Protein AF-A0A0P9DBD9-F1 (afdb_monomer_lite)

Foldseek 3Di:
DDDDQDWDDPPCVVVCVVVVHDDPCPVPDTDDPVVSVVVVVVVVVVVVVD

Secondary structure (DSSP, 8-state):
----------TTHHHHHHTT---TTTTPPPPPHHHHHHHHHHHHHHHH--

pLDDT: mean 95.56, std 3.89, range [78.81, 98.38]

Radius of gyration: 15.42 Å; chains: 1; bounding box: 31×23×37 Å

Structure (mmCIF, N/CA/C/O backbone):
data_AF-A0A0P9DBD9-F1
#
_entry.id   AF-A0A0P9DBD9-F1
#
loop_
_atom_site.group_PDB
_atom_site.id
_atom_site.type_symbol
_atom_site.label_atom_id
_atom_site.label_alt_id
_atom_site.label_comp_id
_atom_site.label_asym_id
_atom_site.label_entity_id
_atom_site.label_seq_id
_atom_site.pdbx_PDB_ins_code
_atom_site.Cartn_x
_atom_site.Cartn_y
_atom_site.Cartn_z
_atom_site.occupancy
_atom_site.B_iso_or_equiv
_atom_site.auth_seq_id
_atom_site.auth_comp_id
_atom_site.auth_asym_id
_atom_site.auth_atom_id
_atom_site.pdbx_PDB_model_num
ATOM 1 N N . GLN A 1 1 ? 12.823 5.201 -18.084 1.00 81.00 1 GLN A N 1
ATOM 2 C CA . GLN A 1 1 ? 11.647 5.528 -17.242 1.00 81.00 1 GLN A CA 1
ATOM 3 C C . GLN A 1 1 ? 11.746 4.713 -15.953 1.00 81.00 1 GLN A C 1
ATOM 5 O O . GLN A 1 1 ? 12.109 3.544 -16.042 1.00 81.00 1 GLN A O 1
ATOM 10 N N . LYS A 1 2 ? 11.511 5.310 -14.777 1.00 85.44 2 LYS A N 1
ATOM 11 C CA . LYS A 1 2 ? 11.578 4.600 -13.485 1.00 85.44 2 LYS A CA 1
ATOM 12 C C . LYS A 1 2 ? 10.200 4.017 -13.156 1.00 85.44 2 LYS A C 1
ATOM 14 O O . LYS A 1 2 ? 9.211 4.731 -13.287 1.00 85.44 2 LYS A O 1
ATOM 19 N N . LEU A 1 3 ? 10.151 2.749 -12.752 1.00 90.94 3 LEU A N 1
ATOM 20 C CA . LEU A 1 3 ? 8.940 2.075 -12.281 1.00 90.94 3 LEU A CA 1
ATOM 21 C C . LEU A 1 3 ? 9.147 1.654 -10.827 1.00 90.94 3 LEU A C 1
ATOM 23 O O . LEU A 1 3 ? 10.192 1.098 -10.497 1.00 90.94 3 LEU A O 1
ATOM 27 N N . GLU A 1 4 ? 8.151 1.898 -9.982 1.00 93.69 4 GLU A N 1
ATOM 28 C CA . GLU A 1 4 ? 8.149 1.470 -8.586 1.00 93.69 4 GLU A CA 1
ATOM 29 C C . GLU A 1 4 ? 6.877 0.677 -8.289 1.00 93.69 4 GLU A C 1
ATOM 31 O O . GLU A 1 4 ? 5.771 1.113 -8.600 1.00 93.69 4 GLU A O 1
ATOM 36 N N . VAL A 1 5 ? 7.045 -0.499 -7.682 1.00 95.06 5 VAL A N 1
ATOM 37 C CA . VAL A 1 5 ? 5.939 -1.349 -7.229 1.00 95.06 5 VAL A CA 1
ATOM 38 C C . VAL A 1 5 ? 5.782 -1.150 -5.728 1.00 95.06 5 VAL A C 1
ATOM 40 O O . VAL A 1 5 ? 6.673 -1.523 -4.959 1.00 95.06 5 VAL A O 1
ATOM 43 N N . LEU A 1 6 ? 4.655 -0.563 -5.328 1.00 96.12 6 LEU A N 1
ATOM 44 C CA . LEU A 1 6 ? 4.335 -0.274 -3.934 1.00 96.12 6 LEU A CA 1
ATOM 45 C C . LEU A 1 6 ? 3.295 -1.268 -3.401 1.00 96.12 6 LEU A C 1
ATOM 47 O O . LEU A 1 6 ? 2.304 -1.533 -4.086 1.00 96.12 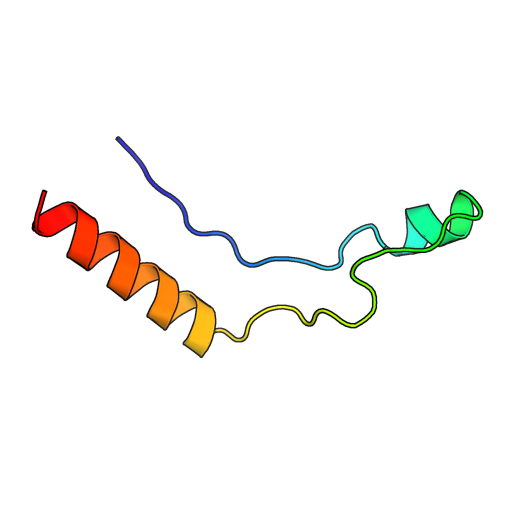6 LEU A O 1
ATOM 51 N N . PRO A 1 7 ? 3.487 -1.812 -2.188 1.00 96.56 7 PRO A N 1
ATOM 52 C CA . PRO A 1 7 ? 2.472 -2.632 -1.549 1.00 96.56 7 PRO A CA 1
ATOM 53 C C . PRO A 1 7 ? 1.279 -1.768 -1.129 1.00 96.56 7 PRO A C 1
ATOM 55 O O . PRO A 1 7 ? 1.430 -0.613 -0.725 1.00 96.56 7 PRO A O 1
ATOM 58 N N . TYR A 1 8 ? 0.083 -2.353 -1.176 1.00 96.69 8 TYR A N 1
ATOM 59 C CA . TYR A 1 8 ? -1.083 -1.765 -0.524 1.00 96.69 8 TYR A CA 1
ATOM 60 C C . TYR A 1 8 ? -0.817 -1.584 0.979 1.00 96.69 8 TYR A C 1
ATOM 62 O O . TYR A 1 8 ? -0.189 -2.433 1.607 1.00 96.69 8 TYR A O 1
ATOM 70 N N . HIS A 1 9 ? -1.320 -0.495 1.562 1.00 95.06 9 HIS A N 1
ATOM 71 C CA . HIS A 1 9 ? -1.199 -0.207 2.987 1.00 95.06 9 HIS A CA 1
AT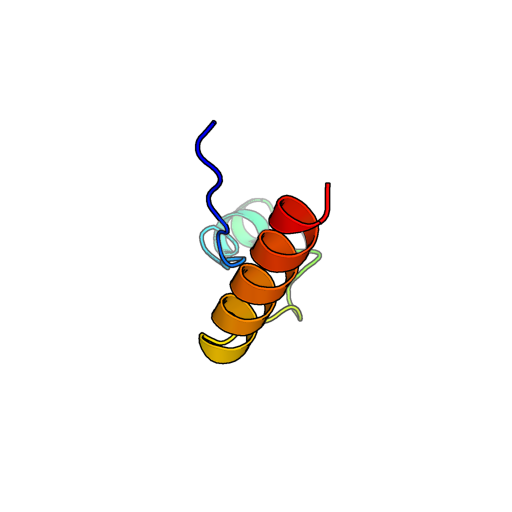OM 72 C C . HIS A 1 9 ? -2.546 0.188 3.601 1.00 95.06 9 HIS A C 1
ATOM 74 O O . HIS A 1 9 ? -3.396 0.802 2.957 1.00 95.06 9 HIS A O 1
ATOM 80 N N . ARG A 1 10 ? -2.696 -0.041 4.909 1.00 95.44 10 ARG A N 1
ATOM 81 C CA . ARG A 1 10 ? -3.903 0.310 5.685 1.00 95.44 10 ARG A CA 1
ATOM 82 C C . ARG A 1 10 ? -3.795 1.647 6.434 1.00 95.44 10 ARG A C 1
ATOM 84 O O . ARG A 1 10 ? -4.611 1.952 7.302 1.00 95.44 10 ARG A O 1
ATOM 91 N N . MET A 1 11 ? -2.785 2.467 6.131 1.00 95.31 11 MET A N 1
ATOM 92 C CA . MET A 1 11 ? -2.665 3.799 6.732 1.00 95.31 11 MET A CA 1
ATOM 93 C C . MET A 1 11 ? -3.884 4.660 6.379 1.00 95.31 11 MET A C 1
ATOM 95 O O . MET A 1 11 ? -4.269 4.760 5.217 1.00 95.31 11 MET A O 1
ATOM 99 N N . GLY A 1 12 ? -4.484 5.296 7.386 1.00 96.12 12 GLY A N 1
ATOM 100 C CA . GLY A 1 12 ? -5.641 6.178 7.206 1.00 96.12 12 GLY A CA 1
ATOM 101 C C . GLY A 1 12 ? -7.011 5.497 7.252 1.00 96.12 12 GLY A C 1
ATOM 102 O O . GLY A 1 12 ? -8.005 6.205 7.121 1.00 96.12 12 GLY A O 1
ATOM 103 N N . VAL A 1 13 ? -7.096 4.181 7.494 1.00 96.62 13 VAL A N 1
ATOM 104 C CA . VAL A 1 13 ? -8.387 3.485 7.699 1.00 96.62 13 VAL A CA 1
ATOM 105 C C . VAL A 1 13 ? -9.218 4.150 8.802 1.00 96.62 13 VAL A C 1
ATOM 107 O O . VAL A 1 13 ? -10.395 4.411 8.588 1.00 96.62 13 VAL A O 1
ATOM 110 N N . TYR A 1 14 ? -8.592 4.576 9.904 1.00 96.44 14 TYR A N 1
ATOM 111 C CA . TYR A 1 14 ? -9.263 5.292 11.001 1.00 96.44 14 TYR A CA 1
ATOM 112 C C . TYR A 1 14 ? -10.012 6.569 10.557 1.00 96.44 14 TYR A C 1
ATOM 114 O O . TYR A 1 14 ? -10.960 6.998 11.208 1.00 96.44 14 TYR A O 1
ATOM 122 N N . LYS A 1 15 ? -9.618 7.204 9.442 1.00 98.31 15 LYS A N 1
ATOM 123 C CA . LYS A 1 15 ? -10.317 8.393 8.924 1.00 98.31 15 LYS A CA 1
ATOM 124 C C . LYS A 1 15 ? -11.705 8.041 8.393 1.00 98.31 15 LYS A C 1
ATOM 126 O O . LYS A 1 15 ? -12.596 8.880 8.434 1.00 98.31 15 LYS A O 1
ATOM 131 N N . TRP A 1 16 ? -11.902 6.818 7.899 1.00 98.12 16 TRP A N 1
ATOM 132 C CA . TRP A 1 16 ? -13.214 6.343 7.459 1.00 98.12 16 TRP A CA 1
ATOM 133 C C . TRP A 1 16 ? -14.172 6.224 8.640 1.00 98.12 16 TRP A C 1
ATOM 135 O O . TRP A 1 16 ? -15.286 6.741 8.566 1.00 98.12 16 TRP A O 1
ATOM 145 N N . GLU A 1 17 ? -13.692 5.666 9.755 1.00 96.12 17 GLU A N 1
ATOM 146 C CA . GLU A 1 17 ? -14.434 5.607 11.019 1.00 96.12 17 GLU A CA 1
ATOM 147 C C . GLU A 1 17 ? -14.813 7.015 11.502 1.00 96.12 17 GLU A C 1
ATOM 149 O O . GLU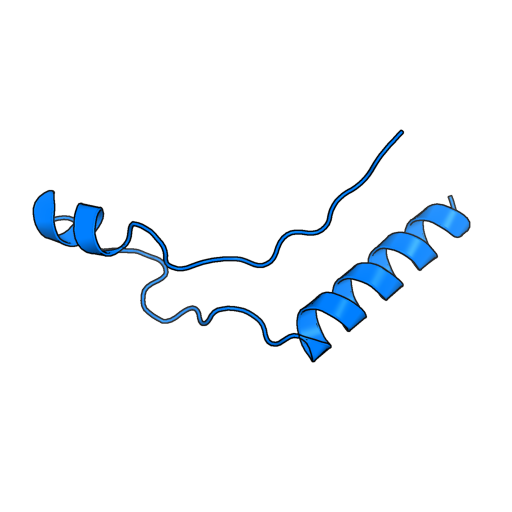 A 1 17 ? -15.978 7.272 11.797 1.00 96.12 17 GLU A O 1
ATOM 154 N N . GLN A 1 18 ? -13.866 7.963 11.486 1.00 98.38 18 GLN A N 1
ATOM 155 C CA . GLN A 1 18 ? -14.115 9.364 11.866 1.00 98.38 18 GLN A CA 1
ATOM 156 C C . GLN 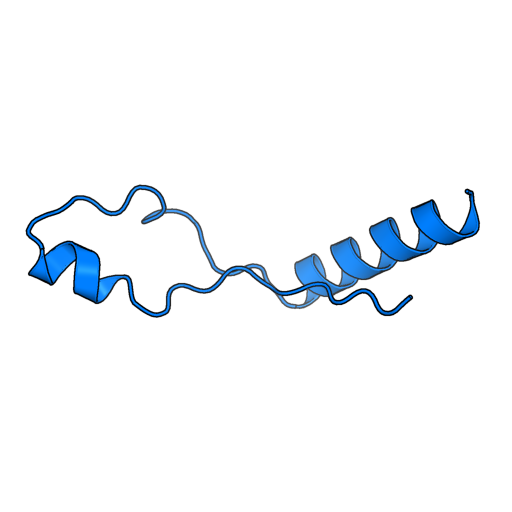A 1 18 ? -15.148 10.067 10.976 1.00 98.38 18 GLN A C 1
ATOM 158 O O . GLN A 1 18 ? -15.860 10.957 11.434 1.00 98.38 18 GLN A O 1
ATOM 163 N N . LEU A 1 19 ? -15.234 9.679 9.704 1.00 98.38 19 LEU A N 1
ATOM 164 C CA . LEU A 1 19 ? -16.212 10.210 8.755 1.00 98.38 19 LEU A CA 1
ATOM 165 C C . LEU A 1 19 ? -17.565 9.482 8.822 1.00 98.38 19 LEU A C 1
ATOM 167 O O . LEU A 1 19 ? -18.457 9.817 8.039 1.00 98.38 19 LEU A O 1
ATOM 171 N N . GLY A 1 20 ? -17.720 8.481 9.698 1.00 98.06 20 GLY A N 1
ATOM 172 C CA . GLY A 1 20 ? -18.917 7.643 9.767 1.00 98.06 20 GLY A CA 1
ATOM 173 C C . GLY A 1 20 ? -19.145 6.829 8.489 1.00 98.06 20 GLY A C 1
ATOM 174 O O . GLY A 1 20 ? -20.287 6.623 8.081 1.00 98.06 20 GLY A O 1
ATOM 175 N N . LYS A 1 21 ? -18.067 6.426 7.804 1.00 98.25 21 LYS A N 1
ATOM 176 C CA . LYS A 1 21 ? -18.112 5.700 6.526 1.00 98.25 21 LYS A CA 1
ATOM 177 C C . LYS A 1 21 ? -17.557 4.289 6.685 1.00 98.25 21 LYS A C 1
ATOM 179 O O . LYS A 1 21 ? -16.524 4.093 7.314 1.00 98.25 21 LYS A O 1
ATOM 184 N N . ALA A 1 22 ? -18.198 3.323 6.030 1.00 97.69 22 ALA A N 1
ATOM 185 C CA . ALA A 1 22 ? -17.669 1.967 5.912 1.00 97.69 22 ALA A CA 1
ATOM 186 C C . ALA A 1 22 ? -16.414 1.950 5.027 1.00 97.69 22 ALA A C 1
ATOM 188 O O . ALA A 1 22 ? -16.421 2.533 3.938 1.00 97.69 22 ALA A O 1
ATOM 189 N N . TYR A 1 23 ? -15.355 1.271 5.475 1.00 97.69 23 TYR A N 1
ATOM 190 C CA . TYR A 1 23 ? -14.139 1.100 4.686 1.00 97.69 23 TYR A CA 1
ATOM 191 C C . TYR A 1 23 ? -14.258 -0.133 3.775 1.00 97.69 23 TYR A C 1
ATOM 193 O O . TYR A 1 23 ? -14.302 -1.257 4.269 1.00 97.69 23 TYR A O 1
ATOM 201 N N . PRO A 1 24 ? -14.267 0.020 2.439 1.00 96.56 24 PRO A N 1
ATOM 202 C CA . PRO A 1 24 ? -14.588 -1.089 1.535 1.00 96.56 24 PRO A CA 1
ATOM 203 C C . PRO A 1 24 ? -13.526 -2.198 1.481 1.00 96.56 24 PRO A C 1
ATOM 205 O O . PRO A 1 24 ? -13.808 -3.282 0.983 1.00 96.56 24 PRO A O 1
ATOM 208 N N . LEU A 1 25 ? -12.306 -1.944 1.967 1.00 96.94 25 LEU A N 1
ATOM 209 C CA . LEU A 1 25 ? -11.188 -2.895 1.918 1.00 96.94 25 LEU A CA 1
ATOM 210 C C . LEU A 1 25 ? -10.829 -3.447 3.304 1.00 96.94 25 LEU A C 1
ATOM 212 O O . LEU A 1 25 ? -9.699 -3.870 3.536 1.00 96.94 25 LEU A O 1
ATOM 216 N N . GLU A 1 26 ? -11.770 -3.441 4.247 1.00 94.62 26 GLU A N 1
ATOM 217 C CA . GLU A 1 26 ? -11.520 -3.846 5.635 1.00 94.62 26 GLU A CA 1
ATOM 218 C C . GLU A 1 26 ? -10.954 -5.268 5.769 1.00 94.62 26 GLU A C 1
ATOM 220 O O . GLU A 1 26 ? -10.072 -5.513 6.599 1.00 94.62 26 GLU A O 1
ATOM 225 N N . HIS A 1 27 ? -11.372 -6.174 4.884 1.00 95.25 27 HIS A N 1
ATOM 226 C CA . HIS A 1 27 ? -10.917 -7.566 4.839 1.00 95.25 27 HIS A CA 1
ATOM 227 C C . HIS A 1 27 ? -9.699 -7.799 3.936 1.00 95.25 27 HIS A C 1
ATOM 229 O O . HIS A 1 27 ? -9.249 -8.934 3.806 1.00 95.25 27 HIS A O 1
ATOM 235 N N . VAL A 1 28 ? -9.154 -6.750 3.313 1.00 96.12 28 VAL A N 1
ATOM 236 C CA . VAL A 1 28 ? -7.978 -6.870 2.446 1.00 96.12 28 VAL A CA 1
ATOM 237 C C . VAL A 1 28 ? -6.708 -6.686 3.287 1.00 96.12 28 VAL A C 1
ATOM 239 O O . VAL A 1 28 ? -6.516 -5.625 3.898 1.00 96.12 28 VAL A O 1
ATOM 242 N N . PRO A 1 29 ? -5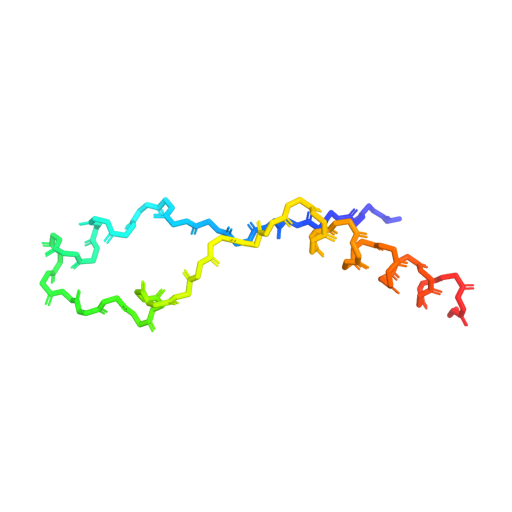.833 -7.703 3.372 1.00 94.62 29 PRO A N 1
ATOM 243 C CA . PRO A 1 29 ? -4.575 -7.584 4.093 1.00 94.62 29 PRO A CA 1
ATOM 244 C C . PRO A 1 29 ? -3.528 -6.815 3.274 1.00 94.62 29 PRO A C 1
ATOM 246 O O . PRO A 1 29 ? -3.588 -6.747 2.046 1.00 94.62 29 PRO A O 1
ATOM 249 N N . THR A 1 30 ? -2.531 -6.262 3.965 1.00 96.06 30 THR A N 1
ATOM 250 C CA . THR A 1 30 ? -1.274 -5.842 3.329 1.00 96.06 30 THR A CA 1
ATOM 251 C C . THR A 1 30 ? -0.609 -7.075 2.702 1.00 96.06 30 THR A C 1
ATOM 253 O O . THR A 1 30 ? -0.556 -8.111 3.370 1.00 96.06 30 THR A O 1
ATOM 256 N N . PRO A 1 31 ? -0.108 -7.000 1.455 1.00 97.19 31 PRO A N 1
ATOM 257 C CA . PRO A 1 31 ? 0.598 -8.120 0.845 1.00 97.19 31 PRO A CA 1
ATOM 258 C C . PRO A 1 31 ? 1.875 -8.449 1.626 1.00 97.19 31 PRO A C 1
ATOM 260 O O . PRO A 1 31 ? 2.543 -7.559 2.152 1.00 97.19 31 PRO A O 1
ATOM 263 N N . SER A 1 32 ? 2.229 -9.728 1.672 1.00 97.44 32 SER A N 1
ATOM 264 C CA . SER A 1 32 ? 3.506 -10.185 2.223 1.00 97.44 32 SER A CA 1
ATOM 265 C C . SER A 1 32 ? 4.688 -9.763 1.342 1.00 97.44 32 SER A C 1
ATOM 267 O O . SER A 1 32 ? 4.541 -9.550 0.134 1.00 97.44 32 SER A O 1
ATOM 269 N N . ASP A 1 33 ? 5.892 -9.735 1.916 1.00 96.75 33 ASP A N 1
ATOM 270 C CA . ASP A 1 33 ? 7.120 -9.436 1.167 1.00 96.75 33 ASP A CA 1
ATOM 271 C C . ASP A 1 33 ? 7.313 -10.390 -0.019 1.00 96.75 33 ASP A C 1
ATOM 273 O O . ASP A 1 33 ? 7.642 -9.966 -1.126 1.00 96.75 33 ASP A O 1
ATOM 277 N N . ARG A 1 34 ? 6.988 -11.676 0.167 1.00 98.19 34 ARG A N 1
ATOM 278 C CA . ARG A 1 34 ? 7.048 -12.691 -0.892 1.00 98.19 34 ARG A CA 1
ATOM 279 C C . ARG A 1 34 ? 6.095 -12.384 -2.051 1.00 98.19 34 ARG A C 1
ATOM 281 O O . ARG A 1 34 ? 6.432 -12.629 -3.211 1.00 98.19 34 ARG A O 1
ATOM 288 N N . GLU A 1 35 ? 4.893 -11.890 -1.760 1.00 98.00 35 GLU A N 1
ATOM 289 C CA . GLU A 1 35 ? 3.933 -11.484 -2.793 1.00 98.00 35 GLU A CA 1
ATOM 290 C C . GLU A 1 35 ? 4.417 -10.239 -3.536 1.00 98.00 35 GLU A C 1
ATOM 292 O O . GLU A 1 35 ? 4.326 -10.196 -4.766 1.00 98.00 35 GLU A O 1
ATOM 297 N N . LEU A 1 36 ? 4.999 -9.273 -2.819 1.00 97.50 36 LEU A N 1
ATOM 298 C CA . LEU A 1 36 ? 5.587 -8.074 -3.414 1.00 97.50 36 LEU A CA 1
ATOM 299 C C . LEU A 1 36 ? 6.768 -8.416 -4.336 1.00 97.50 36 LEU A C 1
ATOM 301 O O . LEU A 1 36 ? 6.832 -7.926 -5.464 1.00 97.50 36 LEU A O 1
ATOM 305 N N . GLU A 1 37 ? 7.681 -9.282 -3.896 1.00 97.75 37 GLU A N 1
ATOM 306 C CA . GLU A 1 37 ? 8.806 -9.770 -4.704 1.00 97.75 37 GLU A CA 1
ATOM 307 C C . GLU A 1 37 ? 8.333 -10.525 -5.948 1.00 97.75 37 GLU A C 1
ATOM 309 O O . GLU A 1 37 ? 8.837 -10.301 -7.053 1.00 97.75 37 GLU A O 1
ATOM 314 N N . ARG A 1 38 ? 7.329 -11.398 -5.792 1.00 98.31 38 ARG A N 1
ATOM 315 C CA . ARG A 1 38 ? 6.722 -12.115 -6.919 1.00 98.31 38 ARG A CA 1
ATOM 316 C C . ARG A 1 38 ? 6.126 -11.140 -7.934 1.00 98.31 38 ARG A C 1
ATOM 318 O O . ARG A 1 38 ? 6.342 -11.336 -9.128 1.00 98.31 38 ARG A O 1
ATOM 325 N N . ALA A 1 39 ? 5.393 -10.123 -7.480 1.00 98.06 39 ALA A N 1
ATOM 326 C CA . ALA A 1 39 ? 4.792 -9.119 -8.353 1.00 98.06 39 ALA A CA 1
ATOM 327 C C . ALA A 1 39 ? 5.860 -8.320 -9.113 1.00 98.06 39 ALA A C 1
ATOM 329 O O . ALA A 1 39 ? 5.773 -8.213 -10.335 1.00 98.06 39 ALA A O 1
ATOM 330 N N . LYS A 1 40 ? 6.900 -7.841 -8.414 1.00 97.00 40 LYS A N 1
ATOM 331 C CA . LYS A 1 40 ? 8.044 -7.142 -9.025 1.00 97.00 40 LYS A CA 1
ATOM 332 C C . LYS A 1 40 ? 8.675 -7.968 -10.144 1.00 97.00 40 LYS A C 1
ATOM 334 O O . LYS A 1 40 ? 8.743 -7.501 -11.274 1.00 97.00 40 LYS A O 1
ATOM 339 N N . ARG A 1 41 ? 9.018 -9.230 -9.860 1.00 97.44 41 ARG A N 1
ATOM 340 C CA . ARG A 1 41 ? 9.632 -10.128 -10.847 1.00 97.44 41 ARG A CA 1
ATOM 341 C C . ARG A 1 41 ? 8.771 -10.306 -12.099 1.00 97.44 41 ARG A C 1
ATOM 343 O O . ARG A 1 41 ? 9.302 -10.264 -13.199 1.00 97.44 41 ARG A O 1
ATOM 350 N N . LEU A 1 42 ? 7.464 -10.528 -11.943 1.00 97.94 42 LEU A N 1
ATOM 351 C CA . LEU A 1 42 ? 6.563 -10.733 -13.085 1.00 97.94 42 LEU A CA 1
ATOM 352 C C . LEU A 1 42 ? 6.440 -9.475 -13.952 1.00 97.94 42 LEU A C 1
ATOM 354 O O . LEU A 1 42 ? 6.421 -9.571 -15.176 1.00 97.94 42 LEU A O 1
ATOM 358 N N . ILE A 1 43 ? 6.363 -8.305 -13.317 1.00 96.69 43 ILE A N 1
ATOM 359 C CA . ILE A 1 43 ? 6.285 -7.026 -14.024 1.00 96.69 43 ILE A CA 1
ATOM 360 C C . ILE A 1 43 ? 7.583 -6.767 -14.792 1.00 96.69 43 ILE A C 1
ATOM 362 O O . ILE A 1 43 ? 7.525 -6.405 -15.963 1.00 96.69 43 ILE A O 1
ATOM 366 N N . ASP A 1 44 ? 8.741 -6.987 -14.168 1.00 95.25 44 ASP A N 1
ATOM 367 C CA . ASP A 1 44 ? 10.034 -6.799 -14.829 1.00 95.25 44 ASP A CA 1
ATOM 368 C C . ASP A 1 44 ? 10.216 -7.776 -16.002 1.00 95.25 44 ASP A C 1
ATOM 370 O O . ASP A 1 44 ? 10.571 -7.344 -17.095 1.00 95.25 44 ASP A O 1
ATOM 374 N N . GLN A 1 45 ? 9.834 -9.048 -15.839 1.00 97.00 45 GLN A N 1
ATOM 375 C CA . GLN A 1 45 ? 9.836 -10.033 -16.931 1.00 97.00 45 GLN A CA 1
ATOM 376 C C . GLN A 1 45 ? 8.974 -9.595 -18.121 1.00 97.00 45 GLN A C 1
ATOM 378 O O . GLN A 1 45 ? 9.410 -9.686 -19.266 1.00 97.00 45 GLN A O 1
ATOM 383 N N . GLY A 1 46 ? 7.760 -9.098 -17.869 1.00 96.56 46 GLY A N 1
ATOM 384 C CA . GLY A 1 46 ? 6.890 -8.601 -18.938 1.00 96.56 46 GLY A CA 1
ATOM 385 C C . GLY A 1 46 ? 7.460 -7.373 -19.652 1.00 96.56 46 GLY A C 1
ATOM 386 O O . GLY A 1 46 ? 7.197 -7.176 -20.834 1.00 96.56 46 GLY A O 1
ATOM 387 N N . ARG A 1 47 ? 8.266 -6.561 -18.958 1.00 94.06 47 ARG A N 1
ATOM 388 C CA . ARG A 1 47 ? 8.926 -5.381 -19.536 1.00 94.06 47 ARG A CA 1
ATOM 389 C C . ARG A 1 47 ? 10.145 -5.726 -20.380 1.00 94.06 47 ARG A C 1
ATOM 391 O O . ARG A 1 47 ? 10.438 -4.982 -21.300 1.00 94.06 47 ARG A O 1
ATOM 398 N N . GLU A 1 48 ? 10.857 -6.800 -20.058 1.00 93.56 48 GLU A N 1
ATOM 399 C CA . GLU A 1 48 ? 11.992 -7.284 -20.857 1.00 93.56 48 GLU A CA 1
ATOM 400 C C . GLU A 1 48 ? 11.544 -7.940 -22.171 1.00 93.56 48 GLU A C 1
ATOM 402 O O . GLU A 1 48 ? 12.308 -7.993 -23.130 1.00 93.56 48 GLU A O 1
ATOM 407 N N . GLN A 1 49 ? 10.314 -8.459 -22.206 1.00 92.94 49 GLN A N 1
ATOM 408 C CA . GLN A 1 49 ? 9.731 -9.140 -23.366 1.00 92.94 49 GLN A CA 1
ATOM 409 C C . GLN A 1 49 ? 9.025 -8.197 -24.356 1.00 92.94 49 GLN A C 1
ATOM 411 O O . GLN A 1 49 ? 8.596 -8.661 -25.414 1.00 92.94 49 GLN A O 1
ATOM 416 N N . ALA A 1 50 ? 8.870 -6.917 -24.007 1.00 78.81 50 ALA A N 1
ATOM 417 C CA . ALA A 1 50 ? 8.208 -5.884 -24.806 1.00 78.81 50 ALA A CA 1
ATOM 418 C C . ALA A 1 50 ? 9.229 -5.000 -25.533 1.00 78.81 50 ALA A C 1
ATOM 420 O O . ALA A 1 50 ? 8.942 -4.624 -26.691 1.00 78.81 50 ALA A O 1
#

Sequence (50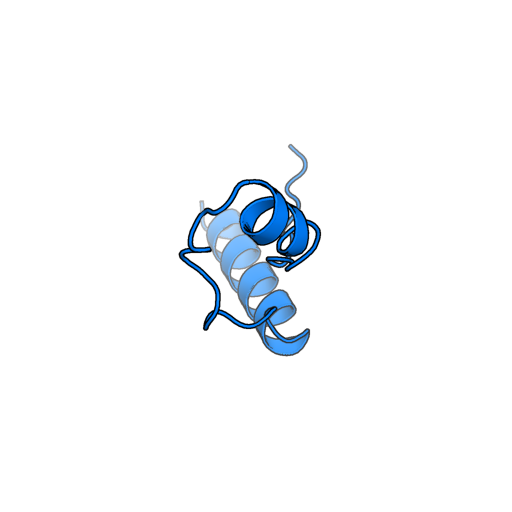 aa):
QKLEVLPYHRMGVYKWEQLGKAYPLEHVPTPSDRELERAKRLIDQGREQA